Protein AF-A0A3D0VAW6-F1 (afdb_monomer)

Structure (mmCIF, N/CA/C/O backbone):
data_AF-A0A3D0VAW6-F1
#
_entry.id   AF-A0A3D0VAW6-F1
#
loop_
_atom_site.group_PDB
_atom_site.id
_atom_site.type_symbol
_atom_site.label_atom_id
_atom_site.label_alt_id
_atom_site.label_comp_id
_atom_site.label_asym_id
_atom_site.label_entity_id
_atom_site.label_seq_id
_atom_site.pdbx_PDB_ins_code
_atom_site.Cartn_x
_atom_site.Cartn_y
_atom_site.Cartn_z
_atom_site.occupancy
_atom_site.B_iso_or_equiv
_atom_site.auth_seq_id
_atom_site.auth_comp_id
_atom_site.auth_asym_id
_atom_site.auth_atom_id
_atom_site.pdbx_PDB_model_num
ATOM 1 N N . LEU A 1 1 ? -12.670 5.907 19.795 1.00 82.75 1 LEU A N 1
ATOM 2 C CA . LEU A 1 1 ? -11.402 6.274 19.114 1.00 82.75 1 LEU A CA 1
ATOM 3 C C . 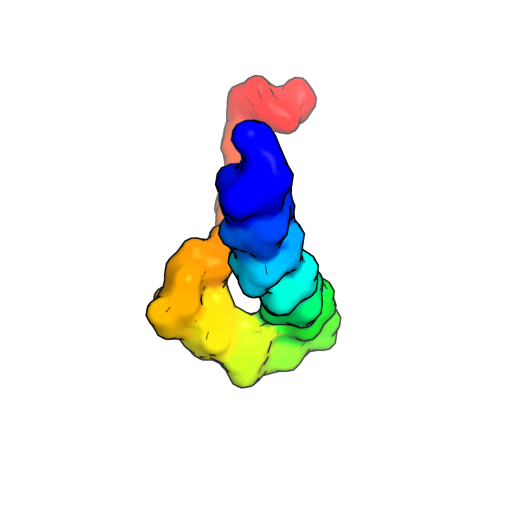LEU A 1 1 ? -10.448 5.088 18.903 1.00 82.75 1 LEU A C 1
ATOM 5 O O . LEU A 1 1 ? -9.813 5.038 17.862 1.00 82.75 1 LEU A O 1
ATOM 9 N N . ALA A 1 2 ? -10.324 4.144 19.850 1.00 92.75 2 ALA A N 1
ATOM 10 C CA . ALA A 1 2 ? -9.381 3.020 19.733 1.00 92.75 2 ALA A CA 1
ATOM 11 C C . ALA A 1 2 ? -9.620 2.123 18.500 1.00 92.75 2 ALA A C 1
ATOM 13 O O . ALA A 1 2 ? -8.677 1.865 17.763 1.00 92.75 2 ALA A O 1
ATOM 14 N N . ALA A 1 3 ? -10.869 1.734 18.220 1.00 94.50 3 ALA A N 1
ATOM 15 C CA . ALA A 1 3 ? -11.201 0.893 17.062 1.00 94.50 3 ALA A CA 1
ATOM 16 C C . ALA A 1 3 ? -10.814 1.539 15.717 1.00 94.50 3 ALA A C 1
ATOM 18 O O . ALA A 1 3 ? -10.146 0.914 14.908 1.00 94.50 3 ALA A O 1
ATOM 19 N N . GLN A 1 4 ? -11.131 2.823 15.526 1.00 95.38 4 GLN A N 1
ATOM 20 C CA . GLN A 1 4 ? -10.762 3.579 14.319 1.00 95.38 4 GLN A CA 1
ATOM 21 C C . GLN A 1 4 ? -9.242 3.728 14.156 1.00 95.38 4 GLN A C 1
ATOM 23 O O . GLN A 1 4 ? -8.723 3.732 13.044 1.00 95.38 4 GLN A O 1
ATOM 28 N N . LYS A 1 5 ? -8.505 3.873 15.267 1.00 94.19 5 LYS A N 1
ATOM 29 C CA . LYS A 1 5 ? -7.035 3.902 15.239 1.00 94.19 5 LYS A CA 1
ATOM 30 C C . LYS A 1 5 ? -6.461 2.540 14.856 1.00 94.19 5 LYS A C 1
ATOM 32 O O . LYS A 1 5 ? -5.512 2.494 14.083 1.00 94.19 5 LYS A O 1
ATOM 37 N N . LEU A 1 6 ? -7.037 1.463 15.388 1.00 95.12 6 LEU A N 1
ATOM 38 C CA . LEU A 1 6 ? -6.621 0.098 15.085 1.00 95.12 6 LEU A CA 1
ATOM 39 C C . LEU A 1 6 ? -6.881 -0.251 13.618 1.00 95.12 6 LEU A C 1
ATOM 41 O O . LEU A 1 6 ? -5.987 -0.761 12.959 1.00 95.12 6 LEU A O 1
ATOM 45 N N . GLU A 1 7 ? -8.058 0.091 13.098 1.00 96.00 7 GLU A N 1
ATOM 46 C CA . GLU A 1 7 ? -8.402 -0.080 11.686 1.00 96.00 7 GLU A CA 1
ATOM 47 C C . GLU A 1 7 ? -7.367 0.597 10.780 1.00 96.00 7 GLU A C 1
ATOM 49 O O . GLU A 1 7 ? -6.757 -0.064 9.946 1.00 96.00 7 GLU A O 1
ATOM 54 N N . ARG A 1 8 ? -7.065 1.879 11.026 1.00 94.50 8 ARG A N 1
ATOM 55 C CA . ARG A 1 8 ? -6.047 2.621 10.262 1.00 94.50 8 ARG A CA 1
ATOM 56 C C . ARG A 1 8 ? -4.652 2.015 10.374 1.00 94.50 8 ARG A C 1
ATOM 58 O O . ARG A 1 8 ? -3.915 2.015 9.397 1.00 94.50 8 ARG A O 1
ATOM 65 N N . LEU A 1 9 ? -4.265 1.534 11.554 1.00 95.12 9 LEU A N 1
ATOM 66 C CA . LEU A 1 9 ? -2.971 0.877 11.749 1.00 95.12 9 LEU A CA 1
ATOM 67 C C . LEU A 1 9 ? -2.871 -0.392 10.904 1.00 95.12 9 LEU A C 1
ATOM 69 O O . LEU A 1 9 ? -1.900 -0.567 10.174 1.00 95.12 9 LEU A O 1
ATOM 73 N N . LEU A 1 10 ? -3.898 -1.238 10.968 1.00 95.56 10 LEU A N 1
ATOM 74 C CA . LEU A 1 10 ? -3.926 -2.519 10.270 1.00 95.56 10 LEU A CA 1
ATOM 75 C C . LEU A 1 10 ? -4.088 -2.378 8.751 1.00 95.56 10 LEU A C 1
ATOM 77 O O . LEU A 1 10 ? -3.771 -3.321 8.032 1.00 95.56 10 LEU A O 1
ATOM 81 N N . THR A 1 11 ? -4.534 -1.225 8.244 1.00 92.44 11 THR A N 1
ATOM 82 C CA . THR A 1 11 ? -4.556 -0.940 6.801 1.00 92.44 11 THR A CA 1
ATOM 83 C C . THR A 1 11 ? -3.284 -0.247 6.322 1.00 92.44 11 THR A C 1
ATOM 85 O O . THR A 1 11 ? -2.730 -0.619 5.289 1.00 92.44 11 THR A O 1
ATOM 88 N N . ASN A 1 12 ? -2.803 0.756 7.060 1.00 92.94 12 ASN A N 1
ATOM 89 C CA . ASN A 1 12 ? -1.704 1.604 6.603 1.00 92.94 12 ASN A CA 1
ATOM 90 C C . ASN A 1 12 ? -0.356 0.889 6.694 1.00 92.94 12 ASN A C 1
ATOM 92 O O . ASN A 1 12 ? 0.445 1.010 5.771 1.00 92.94 12 ASN A O 1
ATOM 96 N N . ASP A 1 13 ? -0.104 0.142 7.772 1.00 93.12 13 ASP A N 1
ATOM 97 C CA . ASP A 1 13 ? 1.196 -0.499 7.993 1.00 93.12 13 ASP A CA 1
ATOM 98 C C . ASP A 1 13 ? 1.508 -1.571 6.924 1.00 93.12 13 ASP A C 1
ATOM 100 O O . ASP A 1 13 ? 2.548 -1.475 6.263 1.00 93.12 13 ASP A O 1
ATOM 104 N N . PRO A 1 14 ? 0.583 -2.492 6.581 1.00 92.88 14 PRO A N 1
ATOM 105 C CA . PRO A 1 14 ? 0.785 -3.380 5.435 1.00 92.88 14 PRO A CA 1
ATOM 106 C C . PRO A 1 14 ? 0.871 -2.634 4.095 1.00 92.88 14 PRO A C 1
ATOM 108 O O . PRO A 1 14 ? 1.659 -3.018 3.227 1.00 92.88 14 PRO A O 1
ATOM 111 N N . GLY A 1 15 ? 0.095 -1.556 3.922 1.00 93.06 15 GLY A N 1
ATOM 112 C CA . GLY A 1 15 ? 0.138 -0.712 2.724 1.00 93.06 15 GLY A CA 1
ATOM 113 C C . GLY A 1 15 ? 1.521 -0.098 2.486 1.00 93.06 15 GLY A C 1
ATOM 114 O O . GLY A 1 15 ? 2.016 -0.113 1.359 1.00 93.06 15 GLY A O 1
ATOM 115 N N . MET A 1 16 ? 2.198 0.345 3.550 1.00 94.88 16 MET A N 1
ATOM 116 C CA . MET A 1 16 ? 3.570 0.861 3.479 1.00 94.88 16 MET A CA 1
ATOM 117 C C . MET A 1 16 ? 4.571 -0.192 2.997 1.00 94.88 16 MET A C 1
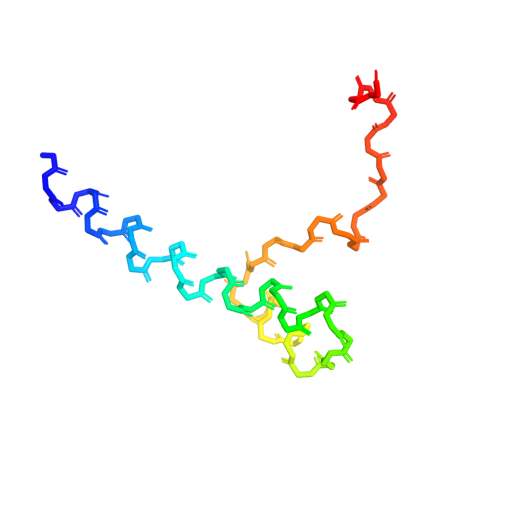ATOM 119 O O . MET A 1 16 ? 5.487 0.130 2.238 1.00 94.88 16 MET A O 1
ATOM 123 N N . GLY A 1 17 ? 4.388 -1.457 3.387 1.00 94.56 17 GLY A N 1
ATOM 124 C CA . GLY A 1 17 ? 5.202 -2.567 2.889 1.00 94.56 17 GLY A CA 1
ATOM 125 C C . GLY A 1 17 ? 5.106 -2.722 1.369 1.00 94.56 17 GLY A C 1
ATOM 126 O O . GLY A 1 17 ? 6.136 -2.822 0.698 1.00 94.56 17 GLY A O 1
ATOM 127 N N . VAL A 1 18 ? 3.884 -2.671 0.828 1.00 95.44 18 VAL A N 1
ATOM 128 C CA . VAL A 1 18 ? 3.621 -2.738 -0.621 1.00 95.44 18 VAL A CA 1
ATOM 129 C C . VAL A 1 18 ? 4.261 -1.556 -1.347 1.00 95.44 18 VAL A C 1
ATOM 131 O O . VAL A 1 18 ? 4.964 -1.766 -2.333 1.00 95.44 18 VAL A O 1
ATOM 134 N N . ILE A 1 19 ? 4.095 -0.335 -0.823 1.00 95.19 19 ILE A N 1
ATOM 135 C CA . ILE A 1 19 ? 4.692 0.880 -1.400 1.00 95.19 19 ILE A CA 1
ATOM 136 C C . ILE A 1 19 ? 6.215 0.752 -1.479 1.00 95.19 19 ILE A C 1
ATOM 138 O O . ILE A 1 19 ? 6.796 0.987 -2.534 1.00 95.19 19 ILE A O 1
ATOM 142 N N . ARG A 1 20 ? 6.867 0.311 -0.396 1.00 94.69 20 ARG A N 1
ATOM 143 C CA . ARG A 1 20 ? 8.327 0.152 -0.359 1.00 94.69 20 ARG A CA 1
ATOM 144 C C . ARG A 1 20 ? 8.838 -0.892 -1.355 1.00 94.69 20 ARG A C 1
ATOM 146 O O . ARG A 1 20 ? 9.904 -0.712 -1.931 1.00 94.69 20 ARG A O 1
ATOM 153 N N . HIS A 1 21 ? 8.113 -1.995 -1.539 1.00 96.06 21 HIS A N 1
ATOM 154 C CA . HIS A 1 21 ? 8.519 -3.030 -2.496 1.00 96.06 21 HIS A CA 1
ATOM 155 C C . HIS A 1 21 ? 8.291 -2.578 -3.942 1.00 96.06 21 HIS A C 1
ATOM 157 O O . HIS A 1 21 ? 9.120 -2.865 -4.801 1.00 96.06 21 HIS A O 1
ATOM 163 N N . ALA A 1 22 ? 7.209 -1.843 -4.205 1.00 94.00 22 ALA A N 1
ATOM 164 C CA . ALA A 1 22 ? 6.962 -1.239 -5.510 1.00 94.00 22 ALA A CA 1
ATOM 165 C C . ALA A 1 22 ? 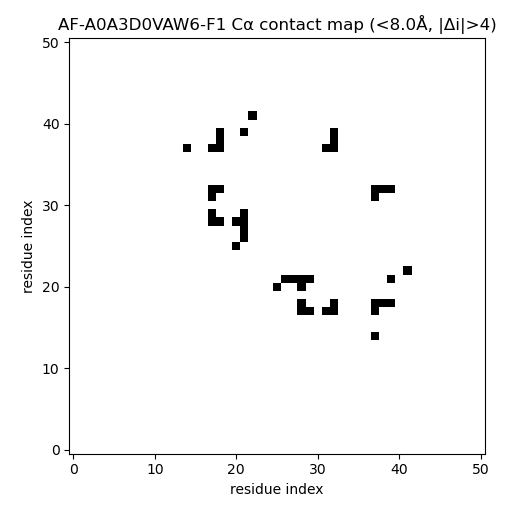8.060 -0.224 -5.872 1.00 94.00 22 ALA A C 1
ATOM 167 O O . ALA A 1 22 ? 8.599 -0.288 -6.972 1.00 94.00 22 ALA A O 1
ATOM 168 N N . ASP A 1 23 ? 8.447 0.641 -4.929 1.00 91.38 23 ASP A N 1
ATOM 169 C CA . ASP A 1 23 ? 9.535 1.617 -5.100 1.00 91.38 23 ASP A CA 1
ATOM 170 C C . ASP A 1 23 ? 10.898 0.946 -5.360 1.00 91.38 23 ASP A C 1
ATOM 172 O O . ASP A 1 23 ? 11.694 1.415 -6.168 1.00 91.38 23 ASP A O 1
ATOM 176 N N . ALA A 1 24 ? 11.138 -0.221 -4.754 1.00 93.50 24 ALA A N 1
ATOM 177 C CA . ALA A 1 24 ? 12.332 -1.032 -5.002 1.00 93.50 24 ALA A CA 1
ATOM 178 C C . ALA A 1 24 ? 12.305 -1.820 -6.333 1.00 93.50 24 ALA A C 1
ATOM 180 O O . ALA A 1 24 ? 13.256 -2.548 -6.619 1.00 93.50 24 ALA A O 1
ATOM 181 N N . GLY A 1 25 ? 11.240 -1.705 -7.136 1.00 91.12 25 GLY A N 1
ATOM 182 C CA . GLY A 1 25 ? 11.135 -2.332 -8.457 1.00 91.12 25 GLY A CA 1
ATOM 183 C C . GLY A 1 25 ? 10.647 -3.784 -8.456 1.00 91.12 25 GLY A C 1
ATOM 184 O O . GLY A 1 25 ? 10.861 -4.499 -9.430 1.00 91.12 25 GLY A O 1
ATOM 185 N N . TYR A 1 26 ? 9.999 -4.256 -7.384 1.00 96.06 26 TYR A N 1
ATOM 186 C CA . TYR A 1 26 ? 9.396 -5.592 -7.384 1.00 96.06 26 TYR A CA 1
ATOM 187 C C . TYR A 1 26 ? 8.062 -5.584 -8.142 1.00 96.06 26 TYR A C 1
ATOM 189 O O . TYR A 1 26 ? 7.053 -5.118 -7.610 1.00 96.06 26 TYR A O 1
ATOM 197 N N . ASP A 1 27 ? 8.017 -6.191 -9.331 1.00 93.06 27 ASP A N 1
ATOM 198 C CA . ASP A 1 27 ? 6.808 -6.255 -10.175 1.00 93.06 27 ASP A CA 1
ATOM 199 C C . ASP A 1 27 ? 5.586 -6.814 -9.435 1.00 93.06 27 ASP A C 1
ATOM 201 O O . ASP A 1 27 ? 4.490 -6.256 -9.486 1.00 93.06 27 ASP A O 1
ATOM 205 N N . ARG A 1 28 ? 5.791 -7.861 -8.629 1.00 95.06 28 ARG A N 1
ATOM 206 C CA . ARG A 1 28 ? 4.727 -8.460 -7.812 1.00 95.06 28 ARG A CA 1
ATOM 207 C C . ARG A 1 28 ? 4.090 -7.457 -6.843 1.00 95.06 28 ARG A C 1
ATOM 209 O O . ARG A 1 28 ? 2.914 -7.589 -6.513 1.00 95.06 28 ARG A O 1
ATOM 216 N N . ALA A 1 29 ? 4.841 -6.470 -6.358 1.00 95.38 29 ALA A N 1
ATOM 217 C CA . ALA A 1 29 ? 4.298 -5.442 -5.477 1.00 95.38 29 ALA A CA 1
ATOM 218 C C . ALA A 1 29 ? 3.382 -4.469 -6.231 1.00 95.38 29 ALA A C 1
ATOM 220 O O . ALA A 1 29 ? 2.392 -4.017 -5.660 1.00 95.38 29 ALA A O 1
ATOM 221 N N . LEU A 1 30 ? 3.655 -4.204 -7.513 1.00 93.62 30 LEU A N 1
ATOM 222 C CA . LEU A 1 30 ? 2.768 -3.418 -8.374 1.00 93.62 30 LEU A CA 1
ATOM 223 C C . LEU A 1 30 ? 1.444 -4.147 -8.625 1.00 93.62 30 LEU A C 1
ATOM 225 O O . LEU A 1 30 ? 0.386 -3.518 -8.589 1.00 93.62 30 LEU A O 1
ATOM 229 N N . ASP A 1 31 ? 1.485 -5.46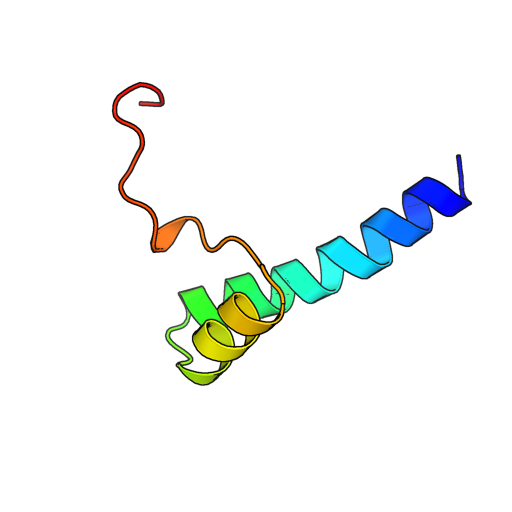5 -8.822 1.00 95.69 31 ASP A N 1
ATOM 230 C CA . ASP A 1 31 ? 0.275 -6.280 -8.983 1.00 95.69 31 ASP A CA 1
ATOM 231 C C . ASP A 1 31 ? -0.576 -6.276 -7.710 1.00 95.69 31 ASP A C 1
ATOM 233 O O . ASP A 1 31 ? -1.777 -6.007 -7.762 1.00 95.69 31 ASP A O 1
ATOM 237 N N . VAL A 1 32 ? 0.057 -6.473 -6.549 1.00 96.06 32 VAL A N 1
ATOM 238 C CA . VAL A 1 32 ? -0.623 -6.405 -5.246 1.00 96.06 32 VAL A CA 1
ATOM 239 C C . VAL A 1 32 ? -1.192 -5.008 -4.990 1.00 96.06 32 VAL A C 1
ATOM 241 O O . VAL A 1 32 ? -2.297 -4.886 -4.459 1.00 96.06 32 VAL A O 1
ATOM 244 N N . ALA A 1 33 ? -0.473 -3.949 -5.372 1.00 94.56 33 ALA A N 1
ATOM 245 C CA . ALA A 1 33 ? -0.957 -2.580 -5.237 1.00 94.56 33 ALA A CA 1
ATOM 246 C C . ALA A 1 33 ? -2.223 -2.341 -6.072 1.00 94.56 33 ALA A C 1
ATOM 248 O O . ALA A 1 33 ? -3.183 -1.766 -5.562 1.00 94.56 33 ALA A O 1
ATOM 249 N N . LYS A 1 34 ? -2.265 -2.843 -7.313 1.00 93.25 34 LYS A N 1
ATOM 250 C CA . LYS A 1 34 ? -3.452 -2.775 -8.181 1.00 93.25 34 LYS A CA 1
ATOM 251 C C . LYS A 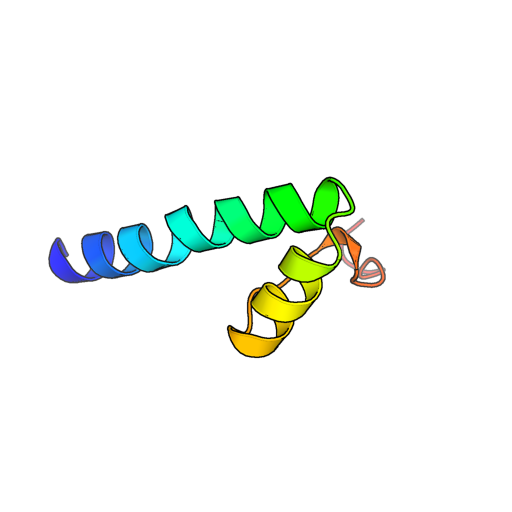1 34 ? -4.623 -3.576 -7.617 1.00 93.25 34 LYS A C 1
ATOM 253 O O . LYS A 1 34 ? -5.726 -3.047 -7.538 1.00 93.25 34 LYS A O 1
ATOM 258 N N . GLU A 1 35 ? -4.385 -4.819 -7.199 1.00 95.31 35 GLU A N 1
ATOM 259 C CA . GLU A 1 35 ? -5.418 -5.707 -6.646 1.00 95.31 35 GLU A CA 1
ATOM 260 C C . GLU A 1 35 ? -6.067 -5.113 -5.389 1.00 95.31 35 GLU A C 1
ATOM 262 O O . GLU A 1 35 ? -7.281 -5.191 -5.206 1.00 95.31 35 GLU A O 1
ATOM 267 N N . ARG A 1 36 ? -5.257 -4.495 -4.523 1.00 92.06 36 ARG A N 1
ATOM 268 C CA . ARG A 1 36 ? -5.695 -3.982 -3.219 1.00 92.06 36 ARG A CA 1
ATOM 269 C C . ARG A 1 36 ? -6.005 -2.486 -3.207 1.00 92.06 36 ARG A C 1
ATOM 271 O O . ARG A 1 36 ? -6.329 -1.956 -2.148 1.00 92.06 36 ARG A O 1
ATOM 278 N N . GLY A 1 37 ? -5.894 -1.803 -4.347 1.00 92.25 37 GLY A N 1
ATOM 279 C CA . GLY A 1 37 ? -6.138 -0.362 -4.455 1.00 92.25 37 GLY A CA 1
ATOM 280 C C . GLY A 1 37 ? -5.147 0.503 -3.666 1.00 92.25 37 GLY A C 1
ATOM 281 O O . GLY A 1 37 ? -5.507 1.582 -3.199 1.00 92.25 37 GLY A O 1
ATOM 282 N N . VAL A 1 38 ? -3.906 0.043 -3.483 1.00 93.50 38 VAL A N 1
ATOM 283 C CA . VAL A 1 38 ? -2.853 0.825 -2.822 1.00 93.50 38 VAL A CA 1
ATOM 284 C C . VAL A 1 38 ? -2.297 1.848 -3.810 1.00 93.50 38 VAL A C 1
ATOM 286 O O . VAL A 1 38 ? -1.756 1.494 -4.857 1.00 93.50 38 VAL A O 1
ATOM 289 N N . ARG A 1 39 ? -2.401 3.131 -3.458 1.00 91.75 39 ARG A N 1
ATOM 290 C CA . ARG A 1 39 ? -1.845 4.238 -4.242 1.00 91.75 39 ARG A CA 1
ATOM 291 C C . ARG A 1 39 ? -0.312 4.215 -4.198 1.0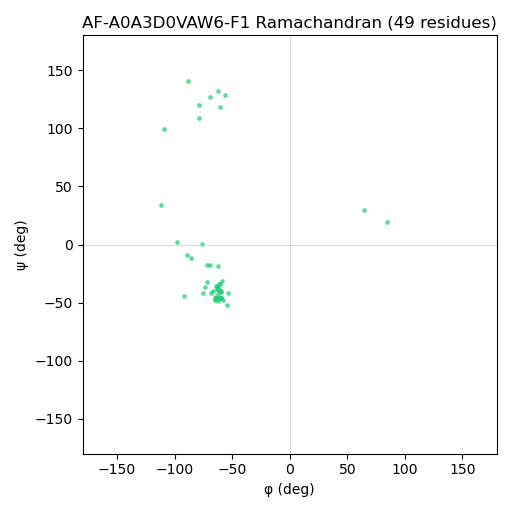0 91.75 39 ARG A C 1
ATOM 293 O O . ARG A 1 39 ? 0.258 4.238 -3.109 1.00 91.75 39 ARG A O 1
ATOM 300 N N . ILE A 1 40 ? 0.345 4.229 -5.362 1.00 91.88 40 ILE A N 1
ATOM 301 C CA . ILE A 1 40 ? 1.811 4.308 -5.501 1.00 91.88 40 ILE A CA 1
ATOM 302 C C . ILE A 1 40 ? 2.186 5.6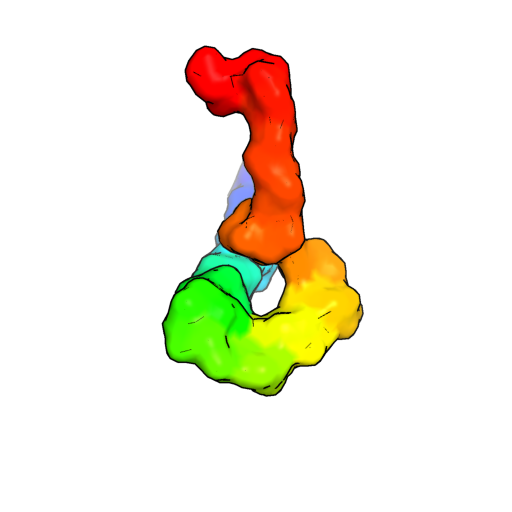90 -6.058 1.00 91.88 40 ILE A C 1
ATOM 304 O O . ILE A 1 40 ? 2.101 5.886 -7.270 1.00 91.88 40 ILE A O 1
ATOM 308 N N . PRO A 1 41 ? 2.616 6.651 -5.216 1.00 85.31 41 PRO A N 1
ATOM 309 C CA . PRO A 1 41 ? 2.829 8.036 -5.646 1.00 85.31 41 PRO A CA 1
ATOM 310 C C . PRO A 1 41 ? 3.871 8.200 -6.755 1.00 85.31 41 PRO A C 1
ATOM 312 O O . PRO A 1 41 ? 3.710 9.049 -7.619 1.00 85.31 41 PRO A O 1
ATOM 315 N N . MET A 1 42 ? 4.918 7.370 -6.762 1.00 81.81 42 MET A N 1
ATOM 316 C CA . MET A 1 42 ? 6.003 7.457 -7.750 1.00 81.81 42 MET A CA 1
ATOM 317 C C . MET A 1 42 ? 5.572 7.057 -9.168 1.00 81.81 42 MET A C 1
ATOM 319 O O . MET A 1 42 ? 6.245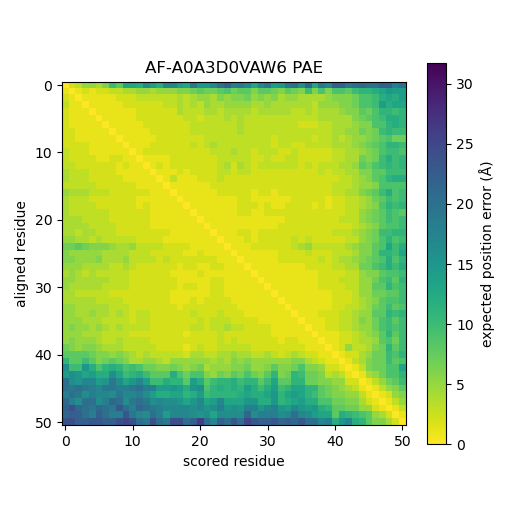 7.411 -10.132 1.00 81.81 42 MET A O 1
ATOM 323 N N . ASN A 1 43 ? 4.444 6.351 -9.301 1.00 80.75 43 ASN A N 1
ATOM 324 C CA . ASN A 1 43 ? 3.858 5.998 -10.595 1.00 80.75 43 ASN A CA 1
ATOM 325 C C . ASN A 1 43 ? 2.889 7.066 -11.111 1.00 80.7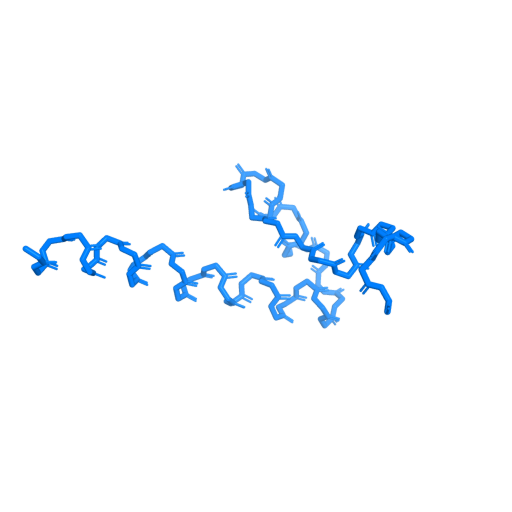5 43 ASN A C 1
ATOM 327 O O . ASN A 1 43 ? 2.414 6.972 -12.243 1.00 80.75 43 ASN A O 1
ATOM 331 N N . GLU A 1 44 ? 2.555 8.056 -10.288 1.00 76.88 44 GLU A N 1
ATOM 332 C CA . GLU A 1 44 ? 1.668 9.133 -10.686 1.00 76.88 44 GLU A CA 1
ATOM 333 C C . GLU A 1 44 ? 2.473 10.256 -11.324 1.00 76.88 44 GLU A C 1
ATOM 335 O O . GLU A 1 44 ? 3.582 10.590 -10.906 1.00 76.88 44 GLU A O 1
ATOM 340 N N . THR A 1 45 ? 1.912 10.849 -12.374 1.00 74.50 45 THR A N 1
ATOM 341 C CA . THR A 1 45 ? 2.480 12.075 -12.927 1.00 74.50 45 THR A CA 1
ATOM 342 C C . THR A 1 45 ? 2.410 13.155 -11.843 1.00 74.50 45 THR A C 1
ATOM 344 O O . THR A 1 45 ? 1.348 13.295 -11.233 1.00 74.50 45 THR A O 1
ATOM 347 N N . PRO A 1 46 ? 3.498 13.904 -11.570 1.00 69.56 46 PRO A N 1
ATOM 348 C CA . PRO A 1 46 ? 3.463 14.951 -10.559 1.00 69.56 46 PRO A CA 1
ATOM 349 C C . PRO A 1 46 ? 2.344 15.937 -10.877 1.00 69.56 46 PRO A C 1
ATOM 351 O O . PRO A 1 46 ? 2.276 16.439 -12.002 1.00 69.56 46 PRO A O 1
ATOM 354 N N . ASP A 1 47 ? 1.497 16.213 -9.889 1.00 73.00 47 ASP A N 1
ATOM 355 C CA . ASP A 1 47 ? 0.503 17.274 -9.989 1.00 73.00 47 ASP A CA 1
ATOM 356 C C . ASP A 1 47 ? 1.238 18.614 -10.192 1.00 73.00 47 ASP A C 1
ATOM 358 O O . ASP A 1 47 ? 2.057 18.988 -9.340 1.00 73.00 47 ASP A O 1
ATOM 362 N N . PRO A 1 48 ? 1.022 19.322 -11.318 1.00 70.12 48 PRO A N 1
ATOM 363 C CA . PRO A 1 48 ? 1.683 20.596 -11.575 1.00 70.12 48 PRO A CA 1
ATOM 364 C C . PRO A 1 48 ? 1.335 21.678 -10.543 1.00 70.12 48 PRO A C 1
ATOM 366 O O . PRO A 1 48 ? 2.089 22.643 -10.439 1.00 70.12 48 PRO A O 1
ATOM 369 N N . GLU A 1 49 ? 0.249 21.528 -9.777 1.00 75.56 49 GLU A N 1
ATOM 370 C CA . GLU A 1 49 ? -0.194 22.508 -8.777 1.00 75.56 49 GLU A CA 1
ATOM 371 C C . GLU A 1 49 ? 0.479 22.344 -7.403 1.00 75.56 49 GLU A C 1
ATOM 373 O O . GLU A 1 49 ? 0.383 23.240 -6.568 1.00 75.56 49 GLU A O 1
ATOM 378 N N . ASN A 1 50 ? 1.192 21.236 -7.161 1.00 63.25 50 ASN A N 1
ATOM 379 C CA . ASN A 1 50 ? 1.745 20.891 -5.844 1.00 63.25 50 ASN A CA 1
ATOM 380 C C . ASN A 1 50 ? 3.291 20.951 -5.793 1.00 63.25 50 ASN A C 1
ATOM 382 O O . ASN A 1 50 ? 3.922 20.127 -5.123 1.00 63.25 50 ASN A O 1
ATOM 386 N N . ARG A 1 51 ? 3.899 21.885 -6.542 1.00 58.28 51 ARG A N 1
ATOM 387 C CA . ARG A 1 51 ? 5.351 22.160 -6.552 1.00 58.28 51 ARG A CA 1
ATOM 388 C C . ARG A 1 51 ? 5.744 23.336 -5.668 1.00 58.28 51 ARG A C 1
ATOM 390 O O . ARG A 1 51 ? 5.032 24.360 -5.704 1.00 58.28 51 ARG A O 1
#

Radius of gyration: 13.23 Å; Cα contacts (8 Å, |Δi|>4): 23; chains: 1; bounding box: 24×31×33 Å

Foldseek 3Di:
DVVVVVVCCVPVVVLVVLLVCVVVPDPVSVVVCVVVVRDRVVPDDDDPVPD

Mean predicted aligned error: 5.13 Å

Sequence (51 aa):
LAAQKLERLLTNDPGMGVIRHADAGYDRALDVAKERGVRIPMNETPDPENR

Solvent-accessible surface area (backbone atoms only — not comparable to full-atom values): 3148 Å² total; per-residue (Å²): 112,68,68,65,51,50,54,50,48,71,51,47,57,60,46,51,55,39,46,55,37,34,74,72,65,39,65,70,27,49,52,50,23,63,77,69,69,51,84,55,72,89,79,50,79,79,62,84,87,79,117

Secondary structure (DSSP, 8-state):
-HHHHHHHHHHHHHHHHHHHHHHTT-HHHHHHHHHHT---GGGSPPPTT--

pLDDT: mean 89.4, std 9.26, range [58.28, 96.06]